Protein AF-M7ZZV4-F1 (afdb_monomer_lite)

Structure (mmCIF, N/CA/C/O backbone):
data_AF-M7ZZV4-F1
#
_entry.id   AF-M7ZZV4-F1
#
loop_
_atom_site.group_PDB
_atom_site.id
_atom_site.type_symbol
_atom_site.label_atom_id
_atom_site.label_alt_id
_atom_site.label_comp_id
_atom_site.label_asym_id
_atom_site.label_entity_id
_atom_site.label_seq_id
_atom_site.pdbx_PDB_ins_code
_atom_site.Cartn_x
_atom_site.Cartn_y
_atom_site.Cartn_z
_atom_site.occupancy
_atom_site.B_iso_or_equiv
_atom_site.auth_seq_id
_atom_site.auth_comp_id
_atom_site.auth_asym_id
_atom_site.auth_atom_id
_atom_site.pdbx_PDB_model_num
ATOM 1 N N . MET A 1 1 ? 8.219 3.612 8.288 1.00 71.00 1 MET A N 1
ATOM 2 C CA . MET A 1 1 ? 6.998 4.222 8.845 1.00 71.00 1 MET A CA 1
ATOM 3 C C . MET A 1 1 ? 6.444 3.336 9.930 1.00 71.00 1 MET A C 1
ATOM 5 O O . MET A 1 1 ? 6.503 2.116 9.791 1.00 71.00 1 MET A O 1
ATOM 9 N N . ASP A 1 2 ? 5.897 3.949 10.971 1.00 83.12 2 ASP A N 1
ATOM 10 C CA . ASP A 1 2 ? 5.078 3.245 11.955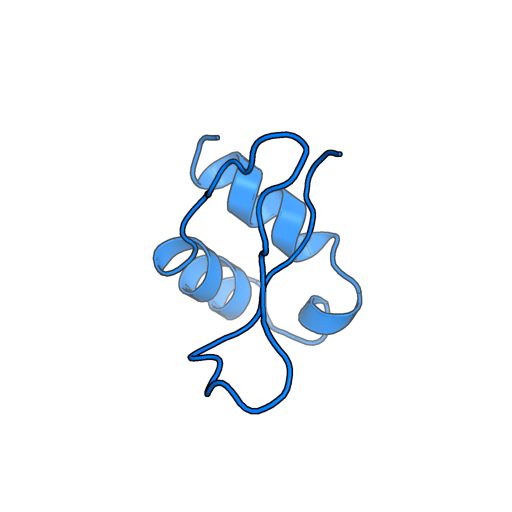 1.00 83.12 2 ASP A CA 1
ATOM 11 C C . ASP A 1 2 ? 3.706 2.896 11.339 1.00 83.12 2 ASP A C 1
ATOM 13 O O . ASP A 1 2 ? 3.188 3.588 10.458 1.00 83.12 2 ASP A O 1
ATOM 17 N N . ARG A 1 3 ? 3.085 1.819 11.813 1.00 82.56 3 ARG A N 1
ATOM 18 C CA . ARG A 1 3 ? 1.735 1.393 11.437 1.00 82.56 3 ARG A CA 1
ATOM 19 C C . ARG A 1 3 ? 0.690 2.489 11.673 1.00 82.56 3 ARG A C 1
ATOM 21 O O . ARG A 1 3 ? -0.290 2.581 10.925 1.00 82.56 3 ARG A O 1
ATOM 28 N N . GLU A 1 4 ? 0.866 3.311 12.705 1.00 85.38 4 GLU A N 1
ATOM 29 C CA . GLU A 1 4 ? -0.048 4.427 12.964 1.00 85.38 4 GLU A CA 1
ATOM 30 C C . GLU A 1 4 ? 0.032 5.496 11.861 1.00 85.38 4 GLU A C 1
ATOM 32 O O . GLU A 1 4 ? -0.997 6.010 11.419 1.00 85.38 4 GLU A O 1
ATOM 37 N N . GLU A 1 5 ? 1.233 5.773 11.350 1.00 89.25 5 GLU A N 1
ATOM 38 C CA . GLU A 1 5 ? 1.446 6.700 10.233 1.00 89.25 5 GLU A CA 1
ATOM 39 C C . GLU A 1 5 ? 0.852 6.151 8.935 1.00 89.25 5 GLU A C 1
ATOM 41 O O . GLU A 1 5 ? 0.160 6.877 8.224 1.00 89.25 5 GLU A O 1
ATOM 4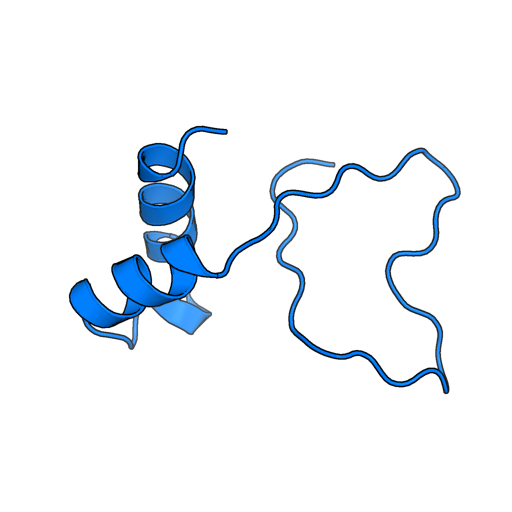6 N N . VAL A 1 6 ? 1.034 4.853 8.665 1.00 89.56 6 VAL A N 1
ATOM 47 C CA . VAL A 1 6 ? 0.418 4.181 7.509 1.00 89.56 6 VAL A CA 1
ATOM 48 C C . VAL A 1 6 ? -1.106 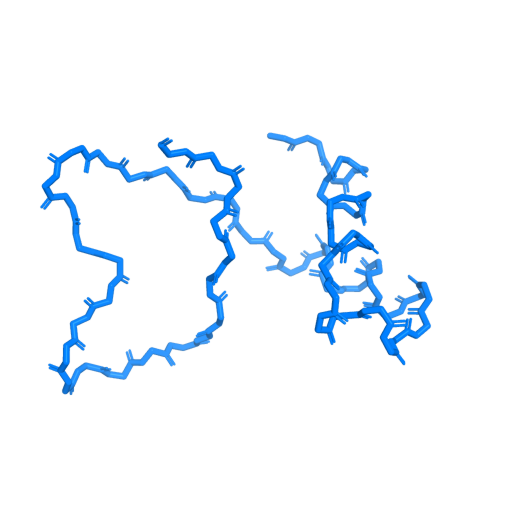4.273 7.577 1.00 89.56 6 VAL A C 1
ATOM 50 O O . VAL A 1 6 ? -1.755 4.591 6.586 1.00 89.56 6 VAL A O 1
ATOM 53 N N . THR A 1 7 ? -1.701 4.055 8.753 1.00 90.88 7 THR A N 1
ATOM 54 C CA . THR A 1 7 ? -3.161 4.151 8.931 1.00 90.88 7 THR A CA 1
ATOM 55 C C . THR A 1 7 ? -3.665 5.573 8.666 1.00 90.88 7 THR A C 1
ATOM 57 O O . THR A 1 7 ? -4.684 5.748 7.996 1.00 90.88 7 THR A O 1
ATOM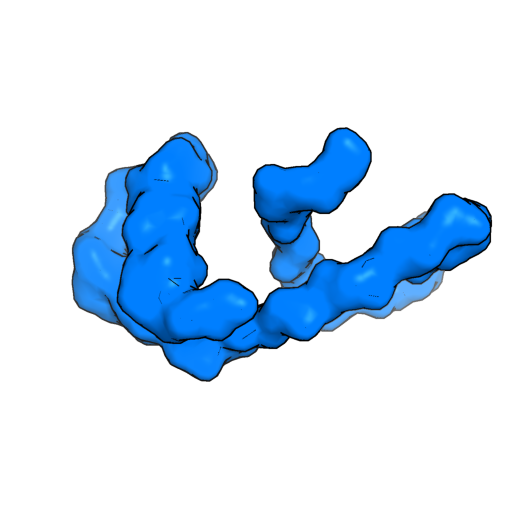 60 N N . LYS A 1 8 ? -2.946 6.593 9.157 1.00 91.50 8 LYS A N 1
ATOM 61 C CA . LYS A 1 8 ? -3.267 8.008 8.910 1.00 91.50 8 LYS A CA 1
ATOM 62 C C . LYS A 1 8 ? -3.174 8.346 7.423 1.00 91.50 8 LYS A C 1
ATOM 64 O O . LYS A 1 8 ? -4.110 8.935 6.889 1.00 91.50 8 LYS A O 1
ATOM 69 N N . PHE A 1 9 ? -2.105 7.913 6.758 1.00 91.75 9 PHE A N 1
ATOM 70 C CA . PHE A 1 9 ? -1.912 8.104 5.322 1.00 91.75 9 PHE A CA 1
ATOM 71 C C . PHE A 1 9 ? -3.029 7.448 4.502 1.00 91.75 9 PHE A C 1
ATOM 73 O O . PHE A 1 9 ? -3.661 8.103 3.680 1.00 91.75 9 PHE A O 1
ATOM 80 N N . LEU A 1 10 ? -3.352 6.180 4.771 1.00 91.88 10 LEU A N 1
ATOM 81 C CA . LEU A 1 10 ? -4.425 5.472 4.065 1.00 91.88 10 LEU A CA 1
ATOM 82 C C . LEU A 1 10 ? -5.794 6.148 4.241 1.00 91.88 10 LEU A C 1
ATOM 84 O O . LEU A 1 10 ? -6.600 6.128 3.317 1.00 91.88 10 LEU A O 1
ATOM 88 N N . GLY A 1 11 ? -6.052 6.788 5.387 1.00 91.31 11 GLY A N 1
ATOM 89 C CA . GLY A 1 11 ? -7.262 7.591 5.600 1.00 91.31 11 GLY A CA 1
ATOM 90 C C . GLY A 1 11 ? -7.329 8.871 4.750 1.00 91.31 11 GLY A C 1
ATOM 91 O O . GLY A 1 11 ? -8.414 9.405 4.520 1.00 91.31 11 GLY A O 1
ATOM 92 N N . GLN A 1 12 ? -6.193 9.365 4.256 1.00 91.06 12 GLN A N 1
ATOM 93 C CA . GLN A 1 12 ? -6.123 10.524 3.361 1.00 91.06 12 GLN A CA 1
ATOM 94 C C . GLN A 1 12 ? -6.299 10.145 1.885 1.00 91.06 12 GLN A C 1
ATOM 96 O O . GLN A 1 12 ? -6.580 11.021 1.071 1.00 91.06 12 GLN A O 1
ATOM 101 N N . VAL A 1 13 ? -6.174 8.861 1.532 1.00 91.69 13 VAL A N 1
ATOM 102 C CA . VAL A 1 13 ? -6.326 8.376 0.155 1.00 91.69 13 VAL A CA 1
ATOM 103 C C . VAL A 1 13 ? -7.809 8.411 -0.244 1.00 91.69 13 VAL A C 1
ATOM 105 O O . VAL A 1 13 ? -8.589 7.624 0.300 1.00 91.69 13 VAL A O 1
ATOM 108 N N . PRO A 1 14 ? -8.229 9.239 -1.226 1.00 90.94 14 PRO A N 1
ATOM 109 C CA . PRO A 1 14 ? -9.647 9.411 -1.566 1.00 90.94 14 PRO A CA 1
ATOM 110 C C . PRO A 1 14 ? -10.360 8.106 -1.936 1.00 90.94 14 PRO A C 1
ATOM 112 O O . PRO A 1 14 ? -11.512 7.899 -1.567 1.00 90.94 14 PRO A O 1
ATOM 115 N N . LEU A 1 15 ? -9.655 7.184 -2.602 1.00 90.06 15 LEU A N 1
ATOM 116 C CA . LEU A 1 15 ? -10.190 5.871 -2.974 1.00 90.06 15 LEU A CA 1
ATOM 117 C C . LEU A 1 15 ? -10.609 5.030 -1.756 1.00 90.06 15 LEU A C 1
ATOM 119 O O . LEU A 1 15 ? -11.542 4.235 -1.841 1.00 90.06 15 LEU A O 1
ATOM 123 N N . LEU A 1 16 ? -9.922 5.196 -0.625 1.00 91.25 16 LEU A N 1
ATOM 124 C CA . LEU A 1 16 ? -10.150 4.408 0.583 1.00 91.25 16 LEU A CA 1
ATOM 125 C C . LEU A 1 16 ? -11.113 5.092 1.562 1.00 91.25 16 LEU A C 1
ATOM 127 O O . LEU A 1 16 ? -11.656 4.423 2.436 1.00 91.25 16 LEU A O 1
ATOM 131 N N . GLN A 1 17 ? -11.394 6.388 1.400 1.00 89.50 17 GLN A N 1
ATOM 132 C CA . GLN A 1 17 ? -12.280 7.151 2.293 1.00 89.50 17 GLN A CA 1
ATOM 133 C C . GLN A 1 17 ? -13.730 6.651 2.316 1.00 89.50 17 GLN A C 1
ATOM 135 O O . GLN A 1 17 ? -14.458 6.919 3.270 1.00 89.50 17 GLN A O 1
ATOM 140 N N . CYS A 1 18 ? -14.147 5.881 1.311 1.00 91.88 18 CYS A N 1
ATOM 141 C CA . CYS A 1 18 ? -15.446 5.209 1.296 1.00 91.88 18 CYS A CA 1
ATOM 142 C C . CYS A 1 18 ? -15.539 4.038 2.294 1.00 91.88 18 CYS A C 1
ATOM 144 O O . CYS A 1 18 ? -16.622 3.490 2.499 1.00 91.88 18 CYS A O 1
ATOM 146 N N . LEU A 1 19 ? -14.420 3.615 2.891 1.00 92.31 19 LEU A N 1
ATOM 147 C CA . LEU A 1 19 ? -14.360 2.481 3.804 1.00 92.31 19 LEU A CA 1
ATOM 148 C C . LEU A 1 19 ? -14.451 2.931 5.271 1.00 92.31 19 LEU A C 1
ATOM 150 O O . LEU A 1 19 ? -13.872 3.949 5.653 1.00 92.31 19 LEU A O 1
ATOM 154 N N . PRO A 1 20 ? -15.096 2.140 6.150 1.00 93.50 20 PRO A N 1
ATOM 155 C CA . PRO A 1 20 ? -15.060 2.389 7.587 1.00 93.50 20 PRO A CA 1
ATOM 156 C C . PRO A 1 20 ? -13.624 2.377 8.127 1.00 93.50 20 PRO A C 1
ATOM 158 O O . PRO A 1 20 ? -12.800 1.570 7.692 1.00 93.50 20 PRO A O 1
ATOM 161 N N . GLY A 1 21 ? -13.342 3.175 9.161 1.00 89.44 21 GLY A N 1
ATOM 162 C CA . GLY A 1 21 ? -12.001 3.250 9.762 1.00 89.44 21 GLY A CA 1
ATOM 163 C C . GLY A 1 21 ? -11.445 1.899 10.248 1.00 89.44 21 GLY A C 1
ATOM 164 O O . GLY A 1 21 ? -10.238 1.668 10.197 1.00 89.44 21 GLY A O 1
ATOM 165 N N . SER A 1 22 ? -12.310 0.957 10.642 1.00 92.31 22 SER A N 1
ATOM 166 C CA . SER A 1 22 ? -11.908 -0.419 10.974 1.00 92.31 22 SER A CA 1
ATOM 167 C C . SER A 1 22 ? -11.342 -1.184 9.772 1.00 92.31 22 SER A C 1
ATOM 169 O O . SER A 1 22 ? -10.406 -1.964 9.934 1.00 92.31 22 SER A O 1
ATOM 171 N N . SER A 1 23 ? -11.863 -0.940 8.568 1.00 93.56 23 SER A N 1
ATOM 172 C CA . SER A 1 23 ? -11.364 -1.537 7.325 1.00 93.56 23 SER A CA 1
ATOM 173 C C . SER A 1 23 ? -10.018 -0.936 6.936 1.00 93.56 23 SER A C 1
ATOM 175 O O . SER A 1 23 ? -9.103 -1.679 6.598 1.00 93.56 23 SER A O 1
ATOM 177 N N . ILE A 1 24 ? -9.849 0.383 7.093 1.00 93.06 24 ILE A N 1
ATOM 178 C CA . ILE A 1 24 ? -8.553 1.052 6.893 1.00 93.06 24 ILE A CA 1
ATOM 179 C C . ILE A 1 24 ? -7.488 0.469 7.819 1.00 93.06 24 ILE A C 1
ATOM 181 O O . ILE A 1 24 ? -6.392 0.138 7.374 1.00 93.06 24 ILE A O 1
ATOM 185 N N . ARG A 1 25 ? -7.819 0.267 9.099 1.00 91.81 25 ARG A N 1
ATOM 186 C CA . ARG A 1 25 ? -6.887 -0.315 10.072 1.00 91.81 25 ARG A CA 1
ATOM 187 C C . ARG A 1 25 ? -6.477 -1.746 9.717 1.00 91.81 25 ARG A C 1
ATOM 189 O O . ARG A 1 25 ? -5.337 -2.113 9.986 1.00 91.81 25 ARG A O 1
ATOM 196 N N . ARG A 1 26 ? -7.382 -2.532 9.122 1.00 92.88 26 ARG A N 1
ATOM 197 C CA . ARG A 1 26 ? -7.087 -3.883 8.612 1.00 92.88 26 ARG A CA 1
ATOM 198 C C . ARG A 1 26 ? -6.222 -3.844 7.358 1.00 92.88 26 ARG A C 1
ATOM 200 O O . ARG A 1 26 ? -5.306 -4.643 7.237 1.00 92.88 26 ARG A O 1
ATOM 207 N N . ILE A 1 27 ? -6.465 -2.903 6.448 1.00 92.00 27 ILE A N 1
ATOM 208 C CA . ILE A 1 27 ? -5.594 -2.702 5.283 1.00 92.00 27 ILE A CA 1
ATOM 209 C C . ILE A 1 27 ? -4.186 -2.338 5.759 1.00 92.00 2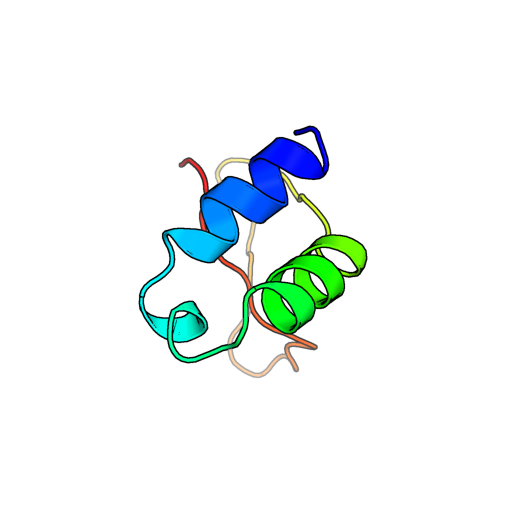7 ILE A C 1
ATOM 211 O O . ILE A 1 27 ? -3.224 -2.958 5.322 1.00 92.00 27 ILE A O 1
ATOM 215 N N . ALA A 1 28 ? -4.065 -1.424 6.726 1.00 91.81 28 ALA A N 1
ATOM 216 C CA . ALA A 1 28 ? -2.785 -1.022 7.307 1.00 91.81 28 ALA A CA 1
ATOM 217 C C . ALA A 1 28 ? -1.991 -2.184 7.941 1.00 91.81 28 ALA A C 1
ATOM 219 O O . ALA A 1 28 ? -0.775 -2.084 8.049 1.00 91.81 28 ALA A O 1
ATOM 220 N N . GLU A 1 29 ? -2.644 -3.279 8.352 1.00 91.00 29 GLU A N 1
ATOM 221 C CA . GLU A 1 29 ? -1.963 -4.501 8.823 1.00 91.00 29 GLU A CA 1
ATOM 222 C C . GLU A 1 29 ? -1.309 -5.295 7.690 1.00 91.00 29 GLU A C 1
ATOM 224 O O . GLU A 1 29 ? -0.328 -5.992 7.929 1.00 91.00 29 GLU A O 1
ATOM 229 N N . ALA A 1 30 ? -1.852 -5.205 6.475 1.00 89.88 30 ALA A N 1
ATOM 230 C CA . ALA A 1 30 ? -1.378 -5.936 5.304 1.00 89.88 30 ALA A CA 1
ATOM 231 C C . ALA A 1 30 ? -0.423 -5.117 4.418 1.00 89.88 30 ALA A C 1
ATOM 233 O O . ALA A 1 30 ? 0.246 -5.688 3.555 1.00 89.88 30 ALA A O 1
ATOM 234 N N . VAL A 1 31 ? -0.361 -3.792 4.599 1.00 91.12 31 VAL A N 1
ATOM 235 C CA . VAL A 1 31 ? 0.513 -2.918 3.805 1.00 91.12 31 VAL A CA 1
ATOM 236 C C . VAL A 1 31 ? 1.983 -3.235 4.064 1.00 91.12 31 VAL A C 1
ATOM 238 O O . VAL A 1 31 ? 2.432 -3.339 5.203 1.00 91.12 31 VAL A O 1
ATOM 241 N N . GLN A 1 32 ? 2.746 -3.310 2.977 1.00 89.56 32 GLN A N 1
ATOM 242 C CA . GLN A 1 32 ? 4.198 -3.427 3.002 1.00 89.56 32 GLN A CA 1
ATOM 243 C C . GLN A 1 32 ? 4.807 -2.158 2.412 1.00 89.56 32 GLN A C 1
ATOM 245 O O . GLN A 1 32 ? 4.519 -1.801 1.270 1.00 89.56 32 GLN A O 1
ATOM 250 N N . VAL A 1 33 ? 5.657 -1.486 3.188 1.00 88.88 33 VAL A N 1
ATOM 251 C CA . VAL A 1 33 ? 6.411 -0.323 2.709 1.00 88.88 33 VAL A CA 1
ATOM 252 C C . VAL A 1 33 ? 7.620 -0.824 1.926 1.00 88.88 33 VAL A C 1
ATOM 254 O O . VAL A 1 33 ? 8.441 -1.568 2.463 1.00 88.88 33 VAL A O 1
ATOM 257 N N . LYS A 1 34 ? 7.726 -0.415 0.661 1.00 89.81 34 LYS A N 1
ATOM 258 C CA . LYS A 1 34 ? 8.854 -0.726 -0.222 1.00 89.81 34 LYS A CA 1
ATOM 259 C C . LYS A 1 34 ? 9.485 0.572 -0.711 1.00 89.81 34 LYS A C 1
ATOM 261 O O . LYS A 1 34 ? 8.762 1.511 -1.027 1.00 89.81 34 LYS A O 1
ATOM 266 N N . HIS A 1 35 ? 10.811 0.590 -0.765 1.00 91.19 35 HIS A N 1
ATOM 267 C CA . HIS A 1 35 ? 11.586 1.669 -1.371 1.00 91.19 35 HIS A CA 1
ATOM 268 C C . HIS A 1 35 ? 12.106 1.179 -2.719 1.00 91.19 35 HIS A C 1
ATOM 270 O O . HIS A 1 35 ? 12.452 0.003 -2.845 1.00 91.19 35 HIS A O 1
ATOM 276 N N . TYR A 1 36 ? 12.120 2.076 -3.695 1.00 92.00 36 TYR A N 1
ATOM 277 C CA . TYR A 1 36 ? 12.596 1.822 -5.046 1.00 92.00 36 TYR A CA 1
ATOM 278 C C . TYR A 1 36 ? 13.650 2.870 -5.375 1.00 92.00 36 TYR A C 1
ATOM 280 O O . TYR A 1 36 ? 13.456 4.051 -5.085 1.00 92.00 36 TYR A O 1
ATOM 288 N N . GLU A 1 37 ? 14.754 2.432 -5.962 1.00 94.69 37 GLU A N 1
ATOM 289 C CA . GLU A 1 37 ? 15.838 3.310 -6.381 1.00 94.69 37 GLU A CA 1
ATOM 290 C C . GLU A 1 37 ? 15.561 3.890 -7.778 1.00 94.69 37 GLU A C 1
ATOM 292 O O . GLU A 1 37 ? 14.783 3.325 -8.559 1.00 94.69 37 GLU A O 1
ATOM 297 N N . PRO A 1 38 ? 16.205 5.010 -8.150 1.00 93.69 38 PRO A N 1
ATOM 298 C CA . PRO A 1 38 ? 16.115 5.532 -9.506 1.00 93.69 38 PRO A CA 1
ATOM 299 C C . PRO A 1 38 ? 16.490 4.467 -10.550 1.00 93.69 38 PRO A C 1
ATOM 301 O O . PRO A 1 38 ? 17.619 3.982 -10.589 1.00 93.69 38 PRO A O 1
ATOM 304 N N . GLY A 1 39 ? 15.539 4.132 -11.425 1.00 92.62 39 GLY A N 1
ATOM 305 C CA . GLY A 1 39 ? 15.696 3.099 -12.455 1.00 92.62 39 GLY A CA 1
ATOM 306 C C . GLY A 1 39 ? 15.040 1.754 -12.126 1.00 92.62 39 GLY A C 1
ATOM 307 O O . GLY A 1 39 ? 14.953 0.905 -13.017 1.00 92.62 39 GLY A O 1
ATOM 308 N N . ASP A 1 40 ? 14.530 1.567 -10.907 1.00 93.06 40 ASP A N 1
ATOM 309 C CA . ASP A 1 40 ? 13.729 0.396 -10.557 1.00 93.06 40 ASP A CA 1
ATOM 310 C C . ASP A 1 40 ? 12.350 0.421 -11.233 1.00 93.06 40 ASP A C 1
ATOM 312 O O . ASP A 1 40 ? 11.745 1.468 -11.474 1.00 93.06 40 ASP A O 1
ATOM 316 N N . TYR A 1 41 ? 11.823 -0.772 -11.510 1.00 89.69 41 TYR A N 1
ATOM 317 C CA . TYR A 1 41 ? 10.494 -0.958 -12.088 1.00 89.69 41 TYR A CA 1
ATOM 318 C C . TYR A 1 41 ? 9.523 -1.433 -11.005 1.00 89.69 41 TYR A C 1
ATOM 320 O O . TYR A 1 41 ? 9.713 -2.505 -10.436 1.00 89.69 41 TYR A O 1
ATOM 328 N N . ILE A 1 42 ? 8.461 -0.661 -10.758 1.00 89.56 42 ILE A N 1
ATOM 329 C CA . ILE A 1 42 ? 7.404 -1.019 -9.792 1.00 89.56 42 ILE A CA 1
ATOM 330 C C . ILE A 1 42 ? 6.460 -2.082 -10.375 1.00 89.56 42 ILE A C 1
ATOM 332 O O . ILE A 1 42 ? 6.027 -2.989 -9.670 1.00 89.56 42 ILE A O 1
ATOM 336 N N . ALA A 1 43 ? 6.142 -1.973 -11.665 1.00 89.25 43 ALA A N 1
ATOM 337 C CA . ALA A 1 43 ? 5.331 -2.932 -12.405 1.00 89.25 43 ALA A CA 1
ATOM 338 C C . ALA A 1 43 ? 5.778 -2.962 -13.871 1.00 89.25 43 ALA A C 1
ATOM 340 O O . ALA A 1 43 ? 6.299 -1.969 -14.387 1.00 89.25 43 ALA A O 1
ATOM 341 N N . ARG A 1 44 ? 5.564 -4.095 -14.544 1.00 89.94 44 ARG A N 1
ATOM 342 C CA . ARG A 1 44 ? 5.841 -4.270 -15.973 1.00 89.94 44 ARG A CA 1
ATOM 343 C C . ARG A 1 44 ? 4.573 -4.691 -16.697 1.00 89.94 44 ARG A C 1
ATOM 345 O O . ARG A 1 44 ? 3.792 -5.495 -16.195 1.00 89.94 44 ARG A O 1
ATOM 352 N N . GLU A 1 45 ? 4.370 -4.138 -17.886 1.00 90.69 45 GLU A N 1
ATOM 353 C CA . GLU A 1 45 ? 3.244 -4.519 -18.731 1.00 90.69 45 GLU A CA 1
ATOM 354 C C . GLU A 1 45 ? 3.337 -6.005 -19.105 1.00 90.69 45 GLU A C 1
ATOM 356 O O . GLU A 1 45 ? 4.400 -6.497 -19.482 1.00 90.69 45 GLU A O 1
ATOM 361 N N . GLY A 1 46 ? 2.219 -6.719 -18.980 1.00 91.00 46 GLY A N 1
ATOM 362 C CA . GLY A 1 46 ? 2.144 -8.157 -19.240 1.00 91.00 46 GLY A CA 1
ATOM 363 C C . GLY A 1 46 ? 2.565 -9.044 -18.066 1.00 91.00 46 GLY A C 1
ATOM 364 O O . GLY A 1 46 ? 2.310 -10.247 -18.116 1.00 91.00 46 GLY A O 1
ATOM 365 N N . GLU A 1 47 ? 3.139 -8.482 -16.998 1.00 88.69 47 GLU A N 1
ATOM 366 C CA . GLU A 1 47 ? 3.390 -9.222 -15.761 1.00 88.69 47 GLU A CA 1
ATOM 367 C C . GLU A 1 47 ? 2.174 -9.135 -14.824 1.00 88.69 47 GLU A C 1
ATOM 369 O O . GLU A 1 47 ? 1.568 -8.066 -14.685 1.00 88.69 47 GLU A O 1
ATOM 374 N N . PRO A 1 48 ? 1.779 -10.248 -14.179 1.00 83.94 48 PRO A N 1
ATOM 375 C CA . PRO A 1 48 ? 0.734 -10.206 -13.171 1.00 83.94 48 PRO A CA 1
ATOM 376 C C . PRO A 1 48 ? 1.194 -9.334 -12.001 1.00 83.94 48 PRO A C 1
ATOM 378 O O . PRO A 1 48 ? 2.297 -9.494 -11.481 1.00 83.94 48 PRO A O 1
ATOM 381 N N . VAL A 1 49 ? 0.328 -8.416 -11.579 1.00 80.62 49 VAL A N 1
ATOM 382 C CA . VAL A 1 49 ? 0.541 -7.616 -10.374 1.00 80.62 49 VAL A CA 1
ATOM 383 C C . VAL A 1 49 ? -0.378 -8.154 -9.288 1.00 80.62 49 VAL A C 1
ATOM 385 O O . VAL A 1 49 ? -1.598 -8.153 -9.441 1.00 80.62 49 VAL A O 1
ATOM 388 N N . ASP A 1 50 ? 0.205 -8.578 -8.172 1.00 79.44 50 ASP A N 1
ATOM 389 C CA . ASP A 1 50 ? -0.529 -9.207 -7.066 1.00 79.44 50 ASP A CA 1
ATOM 390 C C . ASP A 1 50 ? -1.212 -8.195 -6.123 1.00 79.44 50 ASP A C 1
ATOM 392 O O . ASP A 1 50 ? -1.624 -8.542 -5.014 1.00 79.44 50 ASP A O 1
ATOM 396 N N . GLY A 1 51 ? -1.339 -6.924 -6.520 1.00 85.00 51 GLY A N 1
ATOM 397 C CA . GLY A 1 51 ? -1.959 -5.923 -5.660 1.00 85.00 51 GLY A CA 1
ATOM 398 C C . GLY A 1 51 ? -1.892 -4.478 -6.140 1.00 85.00 51 GLY A C 1
ATOM 399 O O . GLY A 1 51 ? -1.682 -4.178 -7.312 1.00 85.00 51 GLY A O 1
ATOM 400 N N . LEU A 1 52 ? -2.111 -3.578 -5.183 1.00 87.19 52 LEU A N 1
ATOM 401 C CA . LEU A 1 52 ? -2.134 -2.129 -5.359 1.00 87.19 52 LEU A CA 1
ATOM 402 C C . LEU A 1 52 ? -0.896 -1.510 -4.703 1.00 87.19 52 LEU A C 1
ATOM 404 O O . LEU A 1 52 ? -0.608 -1.788 -3.538 1.00 87.19 52 LEU A O 1
ATOM 408 N N . CYS A 1 53 ? -0.220 -0.611 -5.416 1.00 90.00 53 CYS A N 1
ATOM 409 C CA . CYS A 1 53 ? 0.805 0.260 -4.847 1.00 90.00 53 CYS A CA 1
ATOM 410 C C . CYS A 1 53 ? 0.278 1.693 -4.740 1.00 90.00 53 CYS A C 1
ATOM 412 O O . CYS A 1 53 ? -0.395 2.188 -5.642 1.00 90.00 53 CYS A O 1
ATOM 414 N N . ILE A 1 54 ? 0.604 2.359 -3.634 1.00 90.94 54 ILE A N 1
ATOM 415 C CA . ILE A 1 54 ? 0.301 3.771 -3.400 1.00 90.94 54 ILE A CA 1
ATOM 416 C C . ILE A 1 54 ? 1.637 4.466 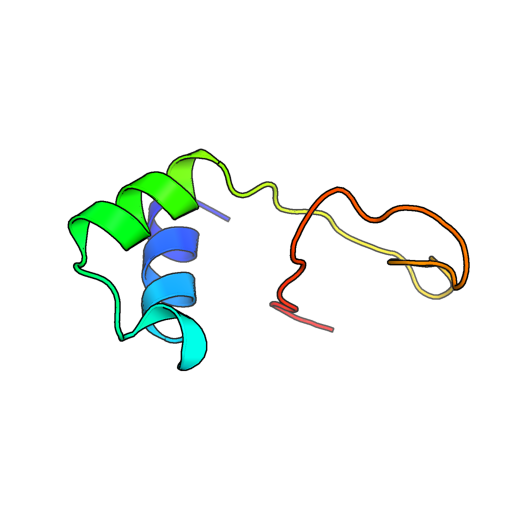-3.165 1.00 90.94 54 ILE A C 1
ATOM 418 O O . ILE A 1 54 ? 2.414 4.028 -2.317 1.00 90.94 54 ILE A O 1
ATOM 422 N N . ILE A 1 55 ? 1.909 5.517 -3.935 1.00 90.38 55 ILE A N 1
ATOM 423 C CA . ILE A 1 55 ? 3.137 6.300 -3.803 1.00 90.38 55 ILE A CA 1
ATOM 424 C C . ILE A 1 55 ? 2.991 7.205 -2.583 1.00 90.38 55 ILE A C 1
ATOM 426 O O . ILE A 1 55 ? 2.008 7.937 -2.462 1.00 90.38 55 ILE A O 1
ATOM 430 N N . LEU A 1 56 ? 3.959 7.114 -1.679 1.00 87.69 56 LEU A N 1
ATOM 431 C CA . LEU A 1 56 ? 4.025 7.933 -0.475 1.00 87.69 56 LEU A CA 1
ATOM 432 C C . LEU A 1 56 ? 4.899 9.171 -0.687 1.00 87.69 56 LEU A C 1
ATOM 434 O O . LEU A 1 56 ? 4.516 10.264 -0.286 1.00 87.69 56 LEU A O 1
ATOM 438 N N . ASP A 1 57 ? 6.065 8.962 -1.289 1.00 85.19 57 ASP A N 1
ATOM 439 C CA . ASP A 1 57 ? 7.125 9.943 -1.505 1.00 85.19 57 ASP A CA 1
ATOM 440 C C . ASP A 1 57 ? 7.908 9.521 -2.758 1.00 85.19 57 ASP A C 1
ATOM 442 O O . ASP A 1 57 ? 7.960 8.321 -3.061 1.00 85.19 57 ASP A O 1
ATOM 446 N N . GLY A 1 58 ? 8.455 10.478 -3.509 1.00 81.75 58 GLY A N 1
ATOM 447 C CA . GLY A 1 58 ? 9.135 10.226 -4.782 1.00 81.75 58 GLY A CA 1
ATOM 448 C C . GLY A 1 58 ? 9.734 11.472 -5.413 1.00 81.75 58 GLY A C 1
ATOM 449 O O . GLY A 1 58 ? 9.268 12.587 -5.087 1.00 81.75 58 GLY A O 1
#

Organism: Triticum urartu (NCBI:txid4572)

InterPro domains:
  IPR000595 Cyclic nucleotide-binding domain [PS50042] (15-58)
  IPR000595 Cyclic nucleotide-binding domain [cd00038] (15-58)
  IPR014710 RmlC-like jelly roll fold [G3DSA:2.60.120.10] (1-58)
  IPR018490 Cyclic nucleotide-binding domain superfamily [SSF51206] (4-58)

Sequence (58 aa):
MDREEVTKFLGQVPLLQCLPGSSIRRIAEAVQVKHYEPGDYIAREGEPVDGLCIILDG

Secondary structure (DSSP, 8-state):
--HHHHHHHHHH-TTTTTS-HHHHHHHHHH-------TT--S--TTS---S-------

Foldseek 3Di:
DDLVVQLVVLCVPPVNVVDDSVVSSVVSVVDDDDDDDVPDDPDDPPDDDPDDDDDDDD

pLDDT: mean 89.41, std 4.12, range [71.0, 94.69]

Radius of gyration: 12.92 Å; chains: 1; bounding box: 32×21×32 Å